Protein AF-A0A0B1S8R7-F1 (afdb_monomer_lite)

Foldseek 3Di:
DVVVVVVVVVVVVVVVVVVVVVVVVVVVVVVVVVVVVVVVVVVVVVVVVVVVVVVVVVVVVCVVCVPPDDPPDDDDDPPPPDDPPDDDDPDDDPCVPPDPVRVVVCVVPVPD

Radius of gyration: 30.17 Å; chains: 1; bounding box: 48×50×89 Å

pLDDT: mean 75.19, std 14.76, range [41.06, 94.31]

Organism: Oesophagostomum dentatum (NCBI:txid61180)

Structure (mmCIF, N/CA/C/O backbone):
data_AF-A0A0B1S8R7-F1
#
_entry.id   AF-A0A0B1S8R7-F1
#
loop_
_atom_site.group_PDB
_atom_site.id
_atom_site.type_symbol
_atom_site.label_atom_id
_atom_site.label_alt_id
_atom_site.label_comp_id
_atom_site.label_asym_id
_atom_site.label_entity_id
_atom_site.label_seq_id
_atom_site.pdbx_PDB_ins_code
_atom_site.Cartn_x
_atom_site.Cartn_y
_atom_site.Cartn_z
_atom_site.occupancy
_atom_site.B_iso_or_equiv
_atom_site.auth_seq_id
_atom_site.auth_comp_id
_atom_site.auth_asym_id
_atom_site.auth_atom_id
_atom_site.pdbx_PDB_model_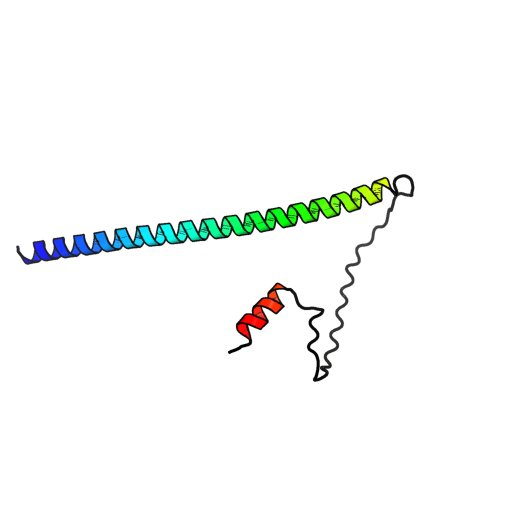num
ATOM 1 N N . MET A 1 1 ? -28.601 13.706 49.238 1.00 61.66 1 MET A N 1
ATOM 2 C CA . MET A 1 1 ? -27.188 14.161 49.176 1.00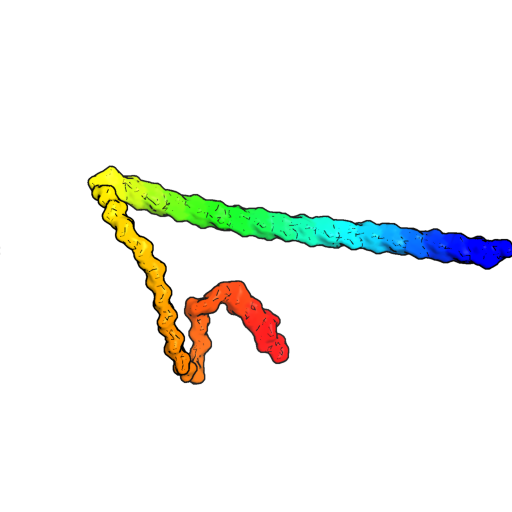 61.66 1 MET A CA 1
ATOM 3 C C . MET A 1 1 ? -26.229 13.016 48.834 1.00 61.66 1 MET A C 1
ATOM 5 O O . MET A 1 1 ? -25.419 13.186 47.935 1.00 61.66 1 MET A O 1
ATOM 9 N N . ILE A 1 2 ? -26.355 11.842 49.469 1.00 70.81 2 ILE A N 1
ATOM 10 C CA . ILE A 1 2 ? -25.494 10.663 49.229 1.00 70.81 2 ILE A CA 1
ATOM 11 C C . ILE A 1 2 ? -25.619 10.109 47.792 1.00 70.81 2 ILE A C 1
ATOM 13 O O . ILE A 1 2 ? -24.611 9.823 47.150 1.00 70.81 2 ILE A O 1
ATOM 17 N N . ASP A 1 3 ? -26.830 10.051 47.232 1.00 74.62 3 ASP A N 1
ATOM 18 C CA . ASP A 1 3 ? -27.055 9.529 45.868 1.00 74.62 3 ASP A CA 1
ATOM 19 C C . ASP A 1 3 ? -26.460 10.402 44.758 1.00 74.62 3 ASP A C 1
ATOM 21 O O . ASP A 1 3 ? -26.090 9.905 43.690 1.00 74.62 3 ASP A O 1
ATOM 25 N N . LEU A 1 4 ? -26.326 11.705 45.017 1.00 76.94 4 LEU A N 1
ATOM 26 C CA . LEU A 1 4 ? -25.713 12.655 44.091 1.00 76.94 4 LEU A CA 1
ATOM 27 C C . LEU A 1 4 ? -24.196 12.426 44.009 1.00 76.94 4 LEU A C 1
ATOM 29 O O . LEU A 1 4 ? -23.623 12.429 42.922 1.00 76.94 4 LEU A O 1
ATOM 33 N N . LEU A 1 5 ? -23.565 12.145 45.153 1.00 80.94 5 LEU A N 1
ATOM 34 C CA . LEU A 1 5 ? -22.140 11.836 45.244 1.00 80.94 5 LEU A CA 1
ATOM 35 C C . LEU A 1 5 ? -21.812 10.491 44.572 1.00 80.94 5 LEU A C 1
ATOM 37 O O . LEU A 1 5 ? -20.834 10.389 43.832 1.00 80.94 5 LEU A O 1
ATOM 41 N N . ASN A 1 6 ? -22.670 9.481 44.754 1.00 80.81 6 ASN A N 1
ATOM 42 C CA . ASN A 1 6 ? -22.540 8.185 44.081 1.00 80.81 6 ASN A CA 1
ATOM 43 C C . ASN A 1 6 ? -22.703 8.293 42.556 1.00 80.81 6 ASN A C 1
ATOM 45 O O . ASN A 1 6 ? -21.946 7.668 41.812 1.00 80.81 6 ASN A O 1
ATOM 49 N N . ASN A 1 7 ? -23.643 9.114 42.077 1.00 80.19 7 ASN A N 1
ATOM 50 C CA . ASN A 1 7 ? -23.800 9.384 40.645 1.00 80.19 7 ASN A CA 1
ATOM 51 C C . ASN A 1 7 ? -22.592 10.112 40.053 1.00 80.19 7 ASN A C 1
ATOM 53 O O . ASN A 1 7 ? -22.133 9.754 38.971 1.00 80.19 7 ASN A O 1
ATOM 57 N N . PHE A 1 8 ? -22.051 11.103 40.762 1.00 83.81 8 PHE A N 1
ATOM 58 C CA . PHE A 1 8 ? -20.865 11.828 40.314 1.00 83.81 8 PHE A CA 1
ATOM 59 C C . PHE A 1 8 ? -19.642 10.907 40.221 1.00 83.81 8 PHE A C 1
ATOM 61 O O . PHE A 1 8 ? -18.929 10.916 39.220 1.00 83.81 8 PHE A O 1
ATOM 68 N N . ARG A 1 9 ? -19.455 10.028 41.214 1.00 81.00 9 ARG A N 1
ATOM 69 C CA . ARG A 1 9 ? -18.378 9.030 41.218 1.00 81.00 9 ARG A CA 1
ATOM 70 C C . ARG A 1 9 ? -18.532 7.995 40.099 1.00 81.00 9 ARG A C 1
ATOM 72 O O . ARG A 1 9 ? -17.547 7.648 39.455 1.00 81.00 9 ARG A O 1
ATOM 79 N N . ARG A 1 10 ? -19.762 7.540 39.821 1.00 76.31 10 ARG A N 1
ATOM 80 C CA . ARG A 1 10 ? -20.066 6.673 38.667 1.00 76.31 10 ARG A CA 1
ATOM 81 C C . ARG A 1 10 ? -19.782 7.361 37.335 1.00 76.31 10 ARG A C 1
ATOM 83 O O . ARG A 1 10 ? -19.199 6.730 36.461 1.00 76.31 10 ARG A O 1
ATOM 90 N N . LYS A 1 11 ? -20.158 8.635 37.187 1.00 80.31 11 LYS A N 1
ATOM 91 C CA . LYS A 1 11 ? -19.868 9.415 35.976 1.00 80.31 11 LYS A CA 1
ATOM 92 C C . LYS A 1 11 ? -18.369 9.575 35.744 1.00 80.31 11 LYS A C 1
ATOM 94 O O . LYS A 1 11 ? -17.928 9.321 34.633 1.00 80.31 11 LYS A O 1
ATOM 99 N N . GLN A 1 12 ? -17.588 9.905 36.774 1.00 81.62 12 GLN A N 1
ATOM 100 C CA . GLN A 1 12 ? -16.132 10.008 36.626 1.00 81.62 12 GLN A CA 1
ATOM 101 C C . GLN A 1 12 ? -15.484 8.675 36.236 1.00 81.62 12 GLN A C 1
ATOM 103 O O . GLN A 1 12 ? -14.636 8.646 35.354 1.00 81.62 12 GLN A O 1
ATOM 108 N N . LEU A 1 13 ? -15.911 7.563 36.843 1.00 77.75 13 LEU A N 1
ATOM 109 C CA . LEU A 1 13 ? -15.392 6.237 36.489 1.00 77.75 13 LEU A CA 1
ATOM 110 C C . LEU A 1 13 ? -15.741 5.830 35.050 1.00 77.75 13 LEU A C 1
ATOM 112 O O . LEU A 1 13 ? -14.925 5.199 34.383 1.00 77.75 13 LEU A O 1
ATOM 116 N N . ALA A 1 14 ? -16.932 6.188 34.567 1.00 75.38 14 ALA A N 1
ATOM 117 C CA . ALA A 1 14 ? -17.330 5.942 33.182 1.00 75.38 14 ALA A CA 1
ATOM 118 C C . ALA A 1 14 ? -16.550 6.825 32.193 1.00 75.38 14 ALA A C 1
ATOM 120 O O . ALA A 1 14 ? -16.153 6.356 31.132 1.00 75.38 14 ALA A O 1
ATOM 121 N N . GLU A 1 15 ? -16.290 8.081 32.552 1.00 78.56 15 GLU A N 1
ATOM 122 C CA . GLU A 1 15 ? -15.536 9.014 31.713 1.00 78.56 15 GLU A CA 1
ATOM 123 C C . GLU A 1 15 ? -14.054 8.624 31.595 1.00 78.56 15 GLU A C 1
ATOM 125 O O . GLU A 1 15 ? -13.472 8.719 30.517 1.00 78.56 15 GLU A O 1
ATOM 130 N N . GLU A 1 16 ? -13.446 8.135 32.678 1.00 75.31 16 GLU A N 1
ATOM 131 C CA . GLU A 1 16 ? -12.078 7.599 32.654 1.00 75.31 16 GLU A CA 1
ATOM 132 C C . GLU A 1 16 ? -11.969 6.362 31.751 1.00 75.31 16 GLU A C 1
ATOM 134 O O . GLU A 1 16 ? -11.044 6.261 30.945 1.00 75.31 16 GLU A O 1
ATOM 139 N N . ARG A 1 17 ? -12.952 5.454 31.822 1.00 74.94 17 ARG A N 1
ATOM 140 C CA . ARG A 1 17 ? -13.041 4.277 30.941 1.00 74.94 17 ARG A CA 1
ATOM 141 C C . ARG A 1 17 ? -13.152 4.671 29.466 1.00 74.94 17 ARG A C 1
ATOM 143 O O . ARG A 1 17 ? -12.410 4.141 28.646 1.00 74.94 17 ARG A O 1
ATOM 150 N N . ASP A 1 18 ? -14.017 5.631 29.148 1.00 82.12 18 ASP A N 1
ATOM 151 C CA . ASP A 1 18 ? -14.225 6.115 27.777 1.00 82.12 18 ASP A CA 1
ATOM 152 C C . ASP A 1 18 ? -12.969 6.805 27.207 1.00 82.12 18 ASP A C 1
ATOM 154 O O . ASP A 1 18 ? -12.613 6.625 26.042 1.00 82.12 18 ASP A O 1
ATOM 158 N N . LYS A 1 19 ? -12.231 7.555 28.038 1.00 82.50 19 LYS A N 1
ATOM 159 C CA . LYS A 1 19 ? -10.950 8.163 27.636 1.00 82.50 19 LYS A CA 1
ATOM 160 C C . LYS A 1 19 ? -9.877 7.120 27.344 1.00 82.50 19 LYS A C 1
ATOM 162 O O . LYS A 1 19 ? -9.106 7.289 26.399 1.00 82.50 19 LYS A O 1
ATOM 167 N N . GLU A 1 20 ? -9.792 6.074 28.158 1.00 76.81 20 GLU A N 1
ATOM 168 C CA . GLU A 1 20 ? -8.813 5.003 27.972 1.00 76.81 20 GLU A CA 1
ATOM 169 C C . GLU A 1 20 ? -9.115 4.187 26.708 1.00 76.81 20 GLU A C 1
ATOM 171 O O . GLU A 1 20 ? -8.212 3.926 25.910 1.00 76.81 20 GLU A O 1
ATOM 176 N N . GLU A 1 21 ? -10.391 3.884 26.466 1.00 75.19 21 GLU A N 1
ATOM 177 C CA . GLU A 1 21 ? -10.837 3.177 25.267 1.00 75.19 21 GLU A CA 1
ATOM 178 C C . GLU A 1 21 ? -10.575 3.989 23.992 1.00 75.19 21 GLU A C 1
ATOM 180 O O . GLU A 1 21 ? -10.000 3.460 23.040 1.00 75.19 21 GLU A O 1
ATOM 185 N N . LYS A 1 22 ? -10.878 5.295 23.990 1.00 82.25 22 LYS A N 1
ATOM 186 C CA . LYS A 1 22 ? -10.558 6.184 22.859 1.00 82.25 22 LYS A CA 1
ATOM 187 C C . LYS A 1 22 ? -9.068 6.225 22.556 1.00 82.25 22 LYS A C 1
ATOM 189 O O . LYS A 1 22 ? -8.678 6.074 21.404 1.00 82.25 22 LYS A O 1
ATOM 194 N N . ARG A 1 23 ? -8.218 6.344 23.580 1.00 82.75 23 ARG A N 1
ATOM 195 C CA . ARG A 1 23 ? -6.756 6.324 23.396 1.00 82.75 23 ARG A CA 1
ATOM 196 C C . ARG A 1 23 ? -6.263 5.004 22.816 1.00 82.75 23 ARG A C 1
ATOM 198 O O . ARG A 1 23 ? -5.295 4.992 22.060 1.00 82.75 23 ARG A O 1
ATOM 205 N N . PHE A 1 24 ? -6.881 3.892 23.199 1.00 82.19 24 PHE A N 1
ATOM 206 C CA . PHE A 1 24 ? -6.534 2.587 22.654 1.00 82.19 24 PHE A CA 1
ATOM 207 C C . PHE A 1 24 ? -6.978 2.451 21.192 1.00 82.19 24 PHE A C 1
ATOM 209 O O . PHE A 1 24 ? -6.179 2.038 20.353 1.00 82.19 24 PHE A O 1
ATOM 216 N N . GLN A 1 25 ? -8.202 2.876 20.870 1.00 82.69 25 GLN A N 1
ATOM 217 C CA . GLN A 1 25 ? -8.713 2.893 19.498 1.00 82.69 25 GLN A CA 1
ATOM 218 C C . GLN A 1 25 ? -7.877 3.801 18.586 1.00 82.69 25 GLN A C 1
ATOM 220 O O . GLN A 1 25 ? -7.522 3.396 17.484 1.00 82.69 25 GLN A O 1
ATOM 225 N N . GLU A 1 26 ? -7.492 4.990 19.053 1.00 85.06 26 GLU A N 1
ATOM 226 C CA . GLU A 1 26 ? -6.621 5.910 18.310 1.00 85.06 26 GLU A CA 1
ATOM 227 C C . GLU A 1 26 ? -5.252 5.290 18.012 1.00 85.06 26 GLU A C 1
ATOM 229 O O . GLU A 1 26 ? -4.760 5.389 16.889 1.00 85.06 26 GLU A O 1
ATOM 234 N N . LYS A 1 27 ? -4.644 4.604 18.989 1.00 82.50 27 LYS A N 1
ATOM 235 C CA . LYS A 1 27 ? -3.371 3.896 18.783 1.00 82.50 27 LYS A CA 1
ATOM 236 C C . LYS A 1 27 ? -3.505 2.767 17.768 1.00 82.50 27 LYS A C 1
ATOM 238 O O . LYS A 1 27 ? -2.659 2.652 16.888 1.00 82.50 27 LYS A O 1
ATOM 243 N N . MET A 1 28 ? -4.569 1.973 17.868 1.00 83.62 28 MET A N 1
ATOM 244 C CA . MET A 1 28 ? -4.836 0.880 16.933 1.00 83.62 28 MET A CA 1
ATOM 245 C C . MET A 1 28 ? -5.066 1.403 15.509 1.00 83.62 28 MET A C 1
ATOM 247 O O . MET A 1 28 ? -4.523 0.852 14.555 1.00 83.62 28 MET A O 1
ATOM 251 N N . ALA A 1 29 ? -5.816 2.497 15.355 1.00 86.31 29 ALA A N 1
ATOM 252 C CA . ALA A 1 29 ? -6.040 3.133 14.060 1.00 86.31 29 ALA A CA 1
ATOM 253 C C . ALA A 1 29 ? -4.744 3.718 13.473 1.00 86.31 29 ALA A C 1
ATOM 255 O O . ALA A 1 29 ? -4.486 3.576 12.278 1.00 86.31 29 ALA A O 1
ATOM 256 N N . ALA A 1 30 ? -3.904 4.337 14.309 1.00 85.56 30 ALA A N 1
ATOM 257 C CA . ALA A 1 30 ? -2.608 4.858 13.886 1.00 85.56 30 ALA A CA 1
ATOM 258 C C . ALA A 1 30 ? -1.659 3.738 13.431 1.00 85.56 30 ALA A C 1
ATOM 260 O O . ALA A 1 30 ? -0.991 3.878 12.407 1.00 85.56 30 ALA A O 1
ATOM 261 N N . GLU A 1 31 ? -1.628 2.618 14.156 1.00 81.81 31 GLU A N 1
ATOM 262 C CA . GLU A 1 31 ? -0.847 1.439 13.780 1.00 81.81 31 GLU A CA 1
ATOM 263 C C . GLU A 1 31 ? -1.345 0.844 12.457 1.00 81.81 31 GLU A C 1
ATOM 265 O O . GLU A 1 31 ? -0.544 0.619 11.550 1.00 81.81 31 GLU A O 1
ATOM 270 N N . ALA A 1 32 ? -2.662 0.686 12.293 1.00 83.62 32 ALA A N 1
ATOM 271 C CA . ALA A 1 32 ? -3.255 0.205 11.048 1.00 83.62 32 ALA A CA 1
ATOM 272 C C . ALA A 1 32 ? -2.858 1.088 9.852 1.00 83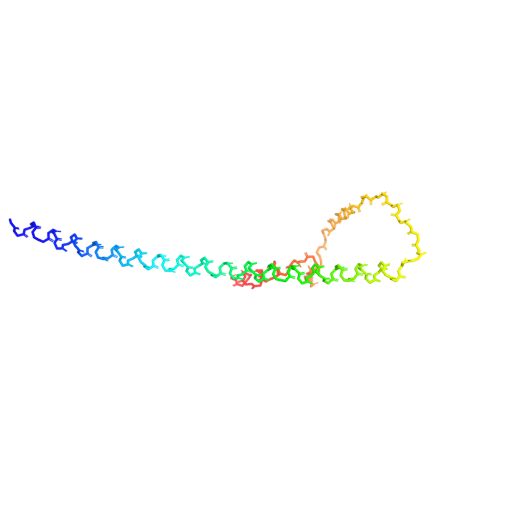.62 32 ALA A C 1
ATOM 274 O O . ALA A 1 32 ? -2.339 0.578 8.858 1.00 83.62 32 ALA A O 1
ATOM 275 N N . HIS A 1 33 ? -2.989 2.412 9.978 1.00 83.88 33 HIS A N 1
ATOM 276 C CA . HIS A 1 33 ? -2.611 3.349 8.919 1.00 83.88 33 HIS A CA 1
ATOM 277 C C . HIS A 1 33 ? -1.114 3.279 8.578 1.00 83.88 33 HIS A C 1
ATOM 279 O O . HIS A 1 33 ? -0.729 3.347 7.411 1.00 83.88 33 HIS A O 1
ATOM 285 N N . LEU A 1 34 ? -0.251 3.110 9.584 1.00 84.56 34 LEU A N 1
ATOM 286 C CA . LEU A 1 34 ? 1.191 2.993 9.373 1.00 84.56 34 LEU A CA 1
ATOM 287 C C . LEU A 1 34 ? 1.549 1.695 8.638 1.00 84.56 34 LEU A C 1
ATOM 289 O O . LEU A 1 34 ? 2.359 1.715 7.712 1.00 84.56 34 LEU A O 1
ATOM 293 N N . THR A 1 35 ? 0.909 0.578 8.996 1.00 82.00 35 THR A N 1
ATOM 294 C CA . THR A 1 35 ? 1.116 -0.695 8.290 1.00 82.00 35 THR A CA 1
ATOM 295 C C . THR A 1 35 ? 0.652 -0.630 6.837 1.00 82.00 35 THR A C 1
ATOM 297 O O . THR A 1 35 ? 1.351 -1.119 5.950 1.00 82.00 35 THR A O 1
ATOM 300 N N . GLU A 1 36 ? -0.483 0.013 6.565 1.00 79.25 36 GLU A N 1
ATOM 301 C CA . GLU A 1 36 ? -1.002 0.180 5.207 1.00 79.25 36 GLU A CA 1
ATOM 302 C C . GLU A 1 36 ? -0.093 1.079 4.359 1.00 79.25 36 GLU A C 1
ATOM 304 O O . GLU A 1 36 ? 0.248 0.727 3.226 1.00 79.25 36 GLU A O 1
ATOM 309 N N . ALA A 1 37 ? 0.389 2.186 4.932 1.00 87.81 37 ALA A N 1
ATOM 310 C CA . ALA A 1 37 ? 1.331 3.081 4.267 1.00 87.81 37 ALA A CA 1
ATOM 311 C C . ALA A 1 37 ? 2.628 2.360 3.860 1.00 87.81 37 ALA A C 1
ATOM 313 O O . ALA A 1 37 ? 3.077 2.511 2.722 1.00 87.81 37 ALA A O 1
ATOM 314 N N . LEU A 1 38 ? 3.189 1.526 4.745 1.00 86.50 38 LEU A N 1
ATOM 315 C CA . LEU A 1 38 ? 4.387 0.733 4.447 1.00 86.50 38 LEU A CA 1
ATOM 316 C C . LEU A 1 38 ? 4.153 -0.280 3.319 1.00 86.50 38 LEU A C 1
ATOM 318 O O . LEU A 1 38 ? 5.006 -0.435 2.445 1.00 86.50 38 LEU A O 1
ATOM 322 N N . ARG A 1 39 ? 2.990 -0.946 3.292 1.00 82.38 39 ARG A N 1
ATOM 323 C CA . ARG A 1 39 ? 2.655 -1.883 2.205 1.00 82.38 39 ARG A CA 1
ATOM 324 C C . ARG A 1 39 ? 2.565 -1.181 0.856 1.00 82.38 39 ARG A C 1
ATOM 326 O O . ARG A 1 39 ? 3.077 -1.695 -0.136 1.00 82.38 39 ARG A O 1
ATOM 333 N N . HIS A 1 40 ? 1.950 -0.005 0.824 1.00 83.56 40 HIS A N 1
ATOM 334 C CA . HIS A 1 40 ? 1.804 0.765 -0.404 1.00 83.56 40 HIS A CA 1
ATOM 335 C C . HIS A 1 40 ? 3.141 1.357 -0.885 1.00 83.56 40 HIS A C 1
ATOM 337 O O . HIS A 1 40 ? 3.396 1.436 -2.087 1.00 83.56 40 HIS A O 1
ATOM 343 N N . GLU A 1 41 ? 4.031 1.750 0.032 1.00 85.88 41 GLU A N 1
ATOM 344 C CA . GLU A 1 41 ? 5.393 2.171 -0.314 1.00 85.88 41 GLU A CA 1
ATOM 345 C C . GLU A 1 41 ? 6.215 1.018 -0.908 1.00 85.88 41 GLU A C 1
ATOM 347 O O . GLU A 1 41 ? 6.901 1.196 -1.916 1.00 85.88 41 GLU A O 1
ATOM 352 N N . GLU A 1 42 ? 6.111 -0.181 -0.336 1.00 84.31 42 GLU A N 1
ATOM 353 C CA . GLU A 1 42 ? 6.765 -1.372 -0.874 1.00 84.31 42 GLU A CA 1
ATOM 354 C C . GLU A 1 42 ? 6.265 -1.739 -2.274 1.00 84.31 42 GLU A C 1
ATOM 356 O O . GLU A 1 42 ? 7.072 -1.998 -3.170 1.00 84.31 42 GLU A O 1
ATOM 361 N N . GLU A 1 43 ? 4.952 -1.702 -2.493 1.00 86.31 43 GLU A N 1
ATOM 362 C CA . GLU A 1 43 ? 4.364 -1.941 -3.810 1.00 86.31 43 GLU A CA 1
ATOM 363 C C . GLU A 1 43 ? 4.860 -0.919 -4.842 1.00 86.31 43 GLU A C 1
ATOM 365 O O . GLU A 1 43 ? 5.308 -1.296 -5.928 1.00 86.31 43 GLU A O 1
ATOM 370 N N . LYS A 1 44 ? 4.889 0.369 -4.477 1.00 89.62 44 LYS A N 1
ATOM 371 C CA . LYS A 1 44 ? 5.452 1.432 -5.324 1.00 89.62 44 LYS A CA 1
ATOM 372 C C . LYS A 1 44 ? 6.916 1.192 -5.666 1.00 89.62 44 LYS A C 1
ATOM 374 O O . LYS A 1 44 ? 7.314 1.407 -6.810 1.00 89.62 44 LYS A O 1
ATOM 379 N N . ARG A 1 45 ? 7.718 0.741 -4.699 1.00 89.75 45 ARG A N 1
ATOM 380 C CA . ARG A 1 45 ? 9.138 0.431 -4.902 1.00 89.75 45 ARG A CA 1
ATOM 381 C C . ARG A 1 45 ? 9.319 -0.693 -5.921 1.00 89.75 45 ARG A C 1
ATOM 383 O O . ARG A 1 45 ? 10.153 -0.578 -6.815 1.00 89.75 45 ARG A O 1
ATOM 390 N N . MET A 1 46 ? 8.528 -1.761 -5.804 1.00 87.12 46 MET A N 1
ATOM 391 C CA . MET A 1 46 ? 8.570 -2.882 -6.747 1.00 87.12 46 MET A CA 1
ATOM 392 C C . MET A 1 46 ? 8.123 -2.457 -8.149 1.00 87.12 46 MET A C 1
ATOM 394 O O . MET A 1 46 ? 8.810 -2.765 -9.121 1.00 87.12 46 MET A O 1
ATOM 398 N N . ALA A 1 47 ? 7.035 -1.689 -8.253 1.00 89.94 47 ALA A N 1
ATOM 399 C CA . ALA A 1 47 ? 6.544 -1.171 -9.528 1.00 89.94 47 ALA A CA 1
ATOM 400 C C . ALA A 1 47 ? 7.562 -0.239 -10.213 1.00 89.94 47 ALA A C 1
ATOM 402 O O . ALA A 1 47 ? 7.742 -0.296 -11.430 1.00 89.94 47 ALA A O 1
ATOM 403 N N . ALA A 1 48 ? 8.266 0.596 -9.441 1.00 91.81 48 ALA A N 1
ATOM 404 C CA . ALA A 1 48 ? 9.326 1.454 -9.963 1.00 91.81 48 ALA A CA 1
ATOM 405 C C . ALA A 1 48 ? 10.518 0.64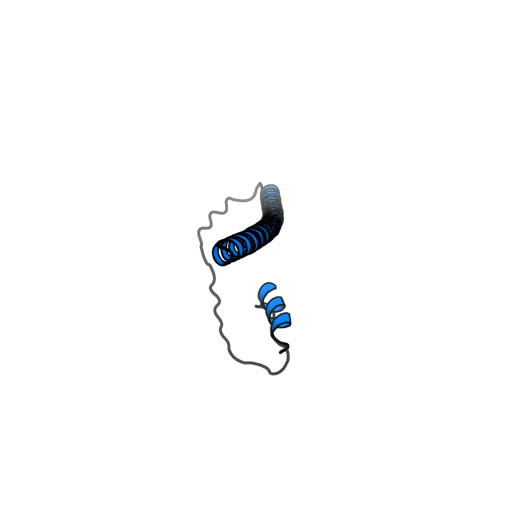1 -10.494 1.00 91.81 48 ALA A C 1
ATOM 407 O O . ALA A 1 48 ? 10.996 0.919 -11.591 1.00 91.81 48 ALA A O 1
ATOM 408 N N . ALA A 1 49 ? 10.950 -0.394 -9.767 1.00 91.19 49 ALA A N 1
ATOM 409 C CA . ALA A 1 49 ? 12.036 -1.272 -10.205 1.00 91.19 49 ALA A CA 1
ATOM 410 C C . ALA A 1 49 ? 11.678 -2.057 -11.481 1.00 91.19 49 ALA A C 1
ATOM 412 O O . ALA A 1 49 ? 12.514 -2.231 -12.369 1.00 91.19 49 ALA A O 1
ATOM 413 N N . GLU A 1 50 ? 10.429 -2.513 -11.608 1.00 90.00 50 GLU A N 1
ATOM 414 C CA . GLU A 1 50 ? 9.950 -3.164 -12.830 1.00 90.00 50 GLU A CA 1
ATOM 415 C C . GLU A 1 50 ? 9.930 -2.191 -14.013 1.00 90.00 50 GLU A C 1
ATOM 417 O O . GLU A 1 50 ? 10.406 -2.527 -15.099 1.00 90.00 50 GLU A O 1
ATOM 422 N N . ARG A 1 51 ? 9.449 -0.963 -13.792 1.00 90.94 51 ARG A N 1
ATOM 423 C CA . ARG A 1 51 ? 9.470 0.085 -14.812 1.00 90.94 51 ARG A CA 1
ATOM 424 C C . ARG A 1 51 ? 10.889 0.405 -15.268 1.00 90.94 51 ARG A C 1
ATOM 426 O O . ARG A 1 51 ? 11.129 0.449 -16.467 1.00 90.94 51 ARG A O 1
ATOM 433 N N . GLU A 1 52 ? 11.827 0.566 -14.340 1.00 91.25 52 GLU A N 1
ATOM 434 C CA . GLU A 1 52 ? 13.234 0.806 -14.671 1.00 91.25 52 GLU A CA 1
ATOM 435 C C . GLU A 1 52 ? 13.828 -0.353 -15.483 1.00 91.25 52 GLU A C 1
ATOM 437 O O . GLU A 1 52 ? 14.515 -0.128 -16.478 1.00 91.25 52 GLU A O 1
ATOM 442 N N . ARG A 1 53 ? 13.508 -1.604 -15.126 1.00 93.50 53 ARG A N 1
ATOM 443 C CA . ARG A 1 53 ? 13.933 -2.782 -15.894 1.00 93.50 53 ARG A CA 1
ATOM 444 C C . ARG A 1 53 ? 13.388 -2.761 -17.326 1.00 93.50 53 ARG A C 1
ATOM 446 O O . ARG A 1 53 ? 14.121 -3.107 -18.256 1.00 93.50 53 ARG A O 1
ATOM 453 N N . LEU A 1 54 ? 12.117 -2.407 -17.508 1.00 92.81 54 LEU A N 1
ATOM 454 C CA . LEU A 1 54 ? 11.500 -2.296 -18.832 1.00 92.81 54 LEU A CA 1
ATOM 455 C C . LEU A 1 54 ? 12.121 -1.152 -19.636 1.00 92.81 54 LEU A C 1
ATOM 457 O O . LEU A 1 54 ? 12.501 -1.367 -20.785 1.00 92.81 54 LEU A O 1
ATOM 461 N N . ASP A 1 55 ? 12.296 0.018 -19.025 1.00 94.31 55 ASP A N 1
ATOM 462 C CA . ASP A 1 55 ? 12.916 1.183 -19.659 1.00 94.31 55 ASP A CA 1
ATOM 463 C C . ASP A 1 55 ? 14.364 0.876 -20.074 1.00 94.31 55 ASP A C 1
ATOM 465 O O . ASP A 1 55 ? 14.760 1.177 -21.200 1.00 94.31 55 ASP A O 1
ATOM 469 N N . ALA A 1 56 ? 15.135 0.180 -19.232 1.00 90.62 56 ALA A N 1
ATOM 470 C CA . ALA A 1 56 ? 16.479 -0.283 -19.569 1.00 90.62 56 ALA A CA 1
ATOM 471 C C . ALA A 1 56 ? 16.472 -1.281 -20.740 1.00 90.62 56 ALA A C 1
ATOM 473 O O . ALA A 1 56 ? 17.311 -1.190 -21.638 1.00 90.62 56 ALA A O 1
ATOM 474 N N . ALA A 1 57 ? 15.514 -2.213 -20.779 1.00 89.69 57 ALA A N 1
ATOM 475 C CA . ALA A 1 57 ? 15.371 -3.151 -21.893 1.00 89.69 57 ALA A CA 1
ATOM 476 C C . ALA A 1 57 ? 15.012 -2.433 -23.206 1.00 89.69 57 ALA A C 1
ATOM 478 O O . ALA A 1 57 ? 15.573 -2.752 -24.259 1.00 89.69 57 ALA A O 1
ATOM 479 N N . VAL A 1 58 ? 14.122 -1.437 -23.145 1.00 89.06 58 VAL A N 1
ATOM 480 C CA . VAL A 1 58 ? 13.764 -0.585 -24.286 1.00 89.06 58 VAL A CA 1
ATOM 481 C C . VAL A 1 58 ? 14.974 0.222 -24.748 1.00 89.06 58 VAL A C 1
ATOM 483 O O . VAL A 1 58 ? 15.290 0.192 -25.934 1.00 89.06 58 VAL A O 1
ATOM 486 N N . ALA A 1 59 ? 15.703 0.871 -23.839 1.00 89.12 59 ALA A N 1
ATOM 487 C CA . ALA A 1 59 ? 16.903 1.642 -24.160 1.00 89.12 59 ALA A CA 1
ATOM 488 C C . ALA A 1 59 ? 18.003 0.774 -24.790 1.00 89.12 59 ALA A C 1
ATOM 490 O O . ALA A 1 59 ? 18.623 1.180 -25.774 1.00 89.12 59 ALA A O 1
ATOM 491 N N . MET A 1 60 ? 18.208 -0.446 -24.282 1.00 86.69 60 MET A N 1
ATOM 492 C CA . MET A 1 60 ? 19.138 -1.421 -24.860 1.00 86.69 60 MET A CA 1
ATOM 493 C C . MET A 1 60 ? 18.722 -1.823 -26.273 1.00 86.69 60 MET A C 1
ATOM 495 O O . MET A 1 60 ? 19.567 -1.899 -27.166 1.00 86.69 60 MET A O 1
ATOM 499 N N . ARG A 1 61 ? 17.422 -2.053 -26.502 1.00 83.94 61 ARG A N 1
ATOM 500 C CA . ARG A 1 61 ? 16.907 -2.361 -27.838 1.00 83.94 61 ARG A CA 1
ATOM 501 C C . ARG A 1 61 ? 17.066 -1.174 -28.782 1.00 83.94 61 ARG A C 1
ATOM 503 O O . ARG A 1 61 ? 17.583 -1.375 -29.868 1.00 83.94 61 ARG A O 1
ATOM 510 N N . LEU A 1 62 ? 16.698 0.036 -28.363 1.00 81.44 62 LEU A N 1
ATOM 511 C CA . LEU A 1 62 ? 16.870 1.259 -29.154 1.00 81.44 62 LEU A CA 1
ATOM 512 C C . LEU A 1 62 ? 18.342 1.532 -29.481 1.00 81.44 62 LEU A C 1
ATOM 514 O O . LEU A 1 62 ? 18.649 1.928 -30.596 1.00 81.44 62 LEU A O 1
ATOM 518 N N . SER A 1 63 ? 19.257 1.286 -28.540 1.00 78.81 63 SER A N 1
ATOM 519 C CA . SER A 1 63 ? 20.699 1.445 -28.773 1.00 78.81 63 SER A CA 1
ATOM 520 C C . SER A 1 63 ? 21.238 0.392 -29.744 1.00 78.81 63 SER A C 1
ATOM 522 O O . SER A 1 63 ? 22.085 0.701 -30.578 1.00 78.81 63 SER A O 1
ATOM 524 N N . ARG A 1 64 ? 20.742 -0.852 -29.663 1.00 74.75 64 ARG A N 1
ATOM 525 C CA . ARG A 1 64 ? 21.150 -1.946 -30.558 1.00 74.75 64 ARG A CA 1
ATOM 526 C C . ARG A 1 64 ? 20.551 -1.817 -31.961 1.00 74.75 64 ARG A C 1
ATOM 528 O O . ARG A 1 64 ? 21.262 -2.046 -32.931 1.00 74.75 64 ARG A O 1
ATOM 535 N N . ASP A 1 65 ? 19.283 -1.425 -32.058 1.00 65.38 65 ASP A N 1
ATOM 536 C CA . ASP A 1 65 ? 18.555 -1.161 -33.309 1.00 65.38 65 ASP A CA 1
ATOM 537 C C . ASP A 1 65 ? 18.757 0.287 -33.806 1.00 65.38 65 ASP A C 1
ATOM 539 O O . ASP A 1 65 ? 18.120 0.694 -34.776 1.00 65.38 65 ASP A O 1
ATOM 543 N N . GLY A 1 66 ? 19.665 1.062 -33.196 1.00 56.38 66 GLY A N 1
ATOM 544 C CA . GLY A 1 66 ? 19.930 2.491 -33.443 1.00 56.38 66 GLY A CA 1
ATOM 545 C C . GLY A 1 66 ? 20.416 2.874 -34.850 1.00 56.38 66 GLY A C 1
ATOM 546 O O . GLY A 1 66 ? 20.936 3.970 -35.043 1.00 56.38 66 GLY A O 1
ATOM 547 N N . GLY A 1 67 ? 20.245 1.997 -35.839 1.00 55.19 67 GLY A N 1
ATOM 548 C CA . GLY A 1 67 ? 20.434 2.272 -37.263 1.00 55.19 67 GLY A CA 1
ATOM 549 C C . GLY A 1 67 ? 19.370 1.657 -38.186 1.00 55.19 67 GLY A C 1
ATOM 550 O O . GLY A 1 67 ? 19.531 1.731 -39.401 1.00 55.19 67 GLY A O 1
ATOM 551 N N . GLY A 1 68 ? 18.304 1.041 -37.661 1.00 53.47 68 GLY A N 1
ATOM 552 C CA . GLY A 1 68 ? 17.360 0.247 -38.452 1.00 53.47 68 GLY A CA 1
ATOM 553 C C . GLY A 1 68 ? 15.902 0.677 -38.313 1.00 53.47 68 GLY A C 1
ATOM 554 O O . GLY A 1 68 ? 15.177 0.100 -37.519 1.00 53.47 68 GLY A O 1
ATOM 555 N N . ALA A 1 69 ? 15.496 1.619 -39.169 1.00 50.88 69 ALA A N 1
ATOM 556 C CA . ALA A 1 69 ? 14.127 1.899 -39.622 1.00 50.88 69 ALA A CA 1
ATOM 557 C C . ALA A 1 69 ? 13.059 2.313 -38.580 1.00 50.88 69 ALA A C 1
ATOM 559 O O . ALA A 1 69 ? 12.705 1.597 -37.649 1.00 50.88 69 ALA A O 1
ATOM 560 N N . MET A 1 70 ? 12.465 3.482 -38.840 1.00 51.56 70 MET A N 1
ATOM 561 C CA . MET A 1 70 ? 11.230 3.970 -38.227 1.00 51.56 70 MET A CA 1
ATOM 562 C C . MET A 1 70 ? 10.132 2.903 -38.344 1.00 51.56 70 MET A C 1
ATOM 564 O O . MET A 1 70 ? 9.778 2.511 -39.457 1.00 51.56 70 MET A O 1
ATOM 568 N N . ILE A 1 71 ? 9.594 2.428 -37.218 1.00 52.25 71 ILE A N 1
ATOM 569 C CA . ILE A 1 71 ? 8.429 1.541 -37.225 1.00 52.25 71 ILE A CA 1
ATOM 570 C C . ILE A 1 71 ? 7.159 2.389 -37.115 1.00 52.25 71 ILE A C 1
ATOM 572 O O . ILE A 1 71 ? 6.591 2.595 -36.047 1.00 52.25 71 ILE A O 1
ATOM 576 N N . ASP A 1 72 ? 6.722 2.908 -38.260 1.00 53.59 72 ASP A N 1
ATOM 577 C CA . ASP A 1 72 ? 5.340 3.341 -38.446 1.00 53.59 72 ASP A CA 1
ATOM 578 C C . ASP A 1 72 ? 4.473 2.084 -38.571 1.00 53.59 72 ASP A C 1
ATOM 580 O O . ASP A 1 72 ? 4.195 1.592 -39.664 1.00 53.59 72 ASP A O 1
ATOM 584 N N . THR A 1 73 ? 4.056 1.518 -37.441 1.00 48.50 73 THR A N 1
ATOM 585 C CA . THR A 1 73 ? 2.973 0.528 -37.435 1.00 48.50 73 THR A CA 1
ATOM 586 C C . THR A 1 73 ? 1.818 1.056 -36.596 1.00 48.50 73 THR A C 1
ATOM 588 O O . THR A 1 73 ? 1.866 0.961 -35.366 1.00 48.50 73 THR A O 1
ATOM 591 N N . PRO A 1 74 ? 0.749 1.587 -37.217 1.00 64.88 74 PRO A N 1
ATOM 592 C CA . PRO A 1 74 ? -0.521 1.735 -36.539 1.00 64.88 74 PRO A CA 1
ATOM 593 C C . PRO A 1 74 ? -1.203 0.367 -36.557 1.00 64.88 74 PRO A C 1
ATOM 595 O O . PRO A 1 74 ? -1.638 -0.082 -37.612 1.00 64.88 74 PRO A O 1
ATOM 598 N N . THR A 1 75 ? -1.308 -0.318 -35.418 1.00 45.41 75 THR A N 1
ATOM 599 C CA . THR A 1 75 ? -2.402 -1.279 -35.196 1.00 45.41 75 THR A CA 1
ATOM 600 C C . THR A 1 75 ? -2.452 -1.727 -33.743 1.00 45.41 75 THR A C 1
ATOM 602 O O . THR A 1 75 ? -1.686 -2.550 -33.252 1.00 45.41 75 THR A O 1
ATOM 605 N N . THR A 1 76 ? -3.417 -1.122 -33.059 1.00 54.12 76 THR A N 1
ATOM 606 C CA . THR A 1 76 ? -4.187 -1.745 -31.994 1.00 54.12 76 THR A CA 1
ATOM 607 C C . THR A 1 76 ? -4.683 -3.115 -32.465 1.00 54.12 76 THR A C 1
ATOM 609 O O . THR A 1 76 ? -5.315 -3.220 -33.510 1.00 54.12 76 THR A O 1
ATOM 612 N N . SER A 1 77 ? -4.386 -4.181 -31.733 1.00 43.06 77 SER A N 1
ATOM 613 C CA . SER A 1 77 ? -5.122 -5.448 -31.812 1.00 43.06 77 SER A CA 1
ATOM 614 C C . SER A 1 77 ? -4.871 -6.212 -30.524 1.00 43.06 77 SER A C 1
ATOM 616 O O . SER A 1 77 ? -4.066 -7.139 -30.452 1.00 43.06 77 SER A O 1
ATOM 618 N N . MET A 1 78 ? -5.570 -5.774 -29.479 1.00 49.72 78 MET A N 1
ATOM 619 C CA . MET A 1 78 ? -5.863 -6.601 -28.318 1.00 49.72 78 MET A CA 1
ATOM 620 C C . MET A 1 78 ? -6.632 -7.817 -28.841 1.00 49.72 78 MET A C 1
ATOM 622 O O . MET A 1 78 ? -7.820 -7.728 -29.143 1.00 49.72 78 MET A O 1
ATOM 626 N N . SER A 1 79 ? -5.937 -8.934 -29.048 1.00 44.25 79 SER A N 1
ATOM 627 C CA . SER A 1 79 ? -6.594 -10.183 -29.415 1.00 44.25 79 SER A CA 1
ATOM 628 C C .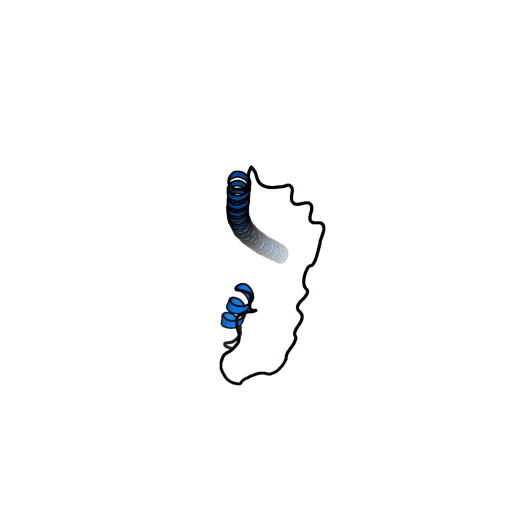 SER A 1 79 ? -7.230 -10.760 -28.161 1.00 44.25 79 SER A C 1
ATOM 630 O O . SER A 1 79 ? -6.598 -11.468 -27.380 1.00 44.25 79 SER A O 1
ATOM 632 N N . SER A 1 80 ? -8.497 -10.404 -27.972 1.00 54.25 80 SER A N 1
ATOM 633 C CA . SER A 1 80 ? -9.448 -11.041 -27.071 1.00 54.25 80 SER A CA 1
ATOM 634 C C . SER A 1 80 ? -9.663 -12.493 -27.509 1.00 54.25 80 SER A C 1
ATOM 636 O O . SER A 1 80 ? -10.632 -12.818 -28.190 1.00 54.25 80 SER A O 1
ATOM 638 N N . GLY A 1 81 ? -8.736 -13.377 -27.150 1.00 45.19 81 GLY A N 1
ATOM 639 C CA . GLY A 1 81 ? -8.882 -14.819 -27.316 1.00 45.19 81 GLY A CA 1
ATOM 640 C C . GLY A 1 81 ? -9.741 -15.404 -26.200 1.00 45.19 81 GLY A C 1
ATOM 641 O O . GLY A 1 81 ? -9.223 -16.073 -25.314 1.00 45.19 81 GLY A O 1
ATOM 642 N N . SER A 1 82 ? -11.049 -15.138 -26.220 1.00 53.97 82 SER A N 1
ATOM 643 C CA . SER A 1 82 ? -12.012 -15.922 -25.441 1.00 53.97 82 SER A CA 1
ATOM 644 C C . SER A 1 82 ? -12.248 -17.239 -26.175 1.00 53.97 82 SER A C 1
ATOM 646 O O . SER A 1 82 ? -12.951 -17.288 -27.181 1.00 53.97 82 SER A O 1
ATOM 648 N N . SER A 1 83 ? -11.626 -18.313 -25.699 1.00 46.69 83 SER A N 1
ATOM 649 C CA . SER A 1 83 ? -12.037 -19.680 -26.015 1.00 46.69 83 SER A CA 1
ATOM 650 C C . SER A 1 83 ? -12.412 -20.351 -24.704 1.00 46.69 83 SER A C 1
ATOM 652 O O . SER A 1 83 ? -11.573 -20.868 -23.976 1.00 46.69 83 SER A O 1
ATOM 654 N N . SER A 1 84 ? -13.699 -20.258 -24.380 1.00 55.69 84 SER A N 1
ATOM 655 C CA . SER A 1 84 ? -14.334 -21.020 -23.311 1.00 55.69 84 SER A CA 1
ATOM 656 C C . SER A 1 84 ? -14.663 -22.418 -23.832 1.00 55.69 84 SER A C 1
ATOM 658 O O . SER A 1 84 ? -15.811 -22.717 -24.145 1.00 55.69 84 SER A O 1
ATOM 660 N N . ASP A 1 85 ? -13.654 -23.286 -23.930 1.00 41.06 85 ASP A N 1
ATOM 661 C CA . ASP A 1 85 ? -13.916 -24.717 -24.083 1.00 41.06 85 ASP A CA 1
ATOM 662 C C . ASP A 1 85 ? -14.033 -25.349 -22.695 1.00 41.06 85 ASP A C 1
ATOM 664 O O . ASP A 1 85 ? -13.082 -25.484 -21.925 1.00 41.06 85 ASP A O 1
ATOM 668 N N . SER A 1 86 ? -15.280 -25.616 -22.333 1.00 54.19 86 SER A N 1
ATOM 669 C CA . SER A 1 86 ? -15.702 -26.151 -21.052 1.00 54.19 86 SER A CA 1
ATOM 670 C C . SER A 1 86 ? -15.812 -27.669 -21.157 1.00 54.19 86 SER A C 1
ATOM 672 O O . SER A 1 86 ? -16.903 -28.218 -21.253 1.00 54.19 86 SER A O 1
ATOM 674 N N . MET A 1 87 ? -14.676 -28.364 -21.091 1.00 50.72 87 MET A N 1
ATOM 675 C CA . MET A 1 87 ? -14.628 -29.822 -20.942 1.00 50.72 87 MET A CA 1
ATOM 676 C C . MET A 1 87 ? -13.565 -30.205 -19.908 1.00 50.72 87 MET A C 1
ATOM 678 O O . MET A 1 87 ? -12.368 -30.234 -20.174 1.00 50.72 87 MET A O 1
ATOM 682 N N . LYS A 1 88 ? -14.022 -30.496 -18.684 1.00 55.53 88 LYS A N 1
ATOM 683 C CA . LYS A 1 88 ? -13.197 -31.016 -17.583 1.00 55.53 88 LYS A CA 1
ATOM 684 C C . LYS A 1 88 ? -12.620 -32.396 -17.939 1.00 55.53 88 LYS A C 1
ATOM 686 O O . LYS A 1 88 ? -13.415 -33.303 -18.191 1.00 55.53 88 LYS A O 1
ATOM 691 N N . PRO A 1 89 ? -11.314 -32.649 -17.748 1.00 47.31 89 PRO A N 1
ATOM 692 C CA . PRO A 1 89 ? -10.836 -33.964 -17.367 1.00 47.31 89 PRO A CA 1
ATOM 693 C C . PRO A 1 89 ? -10.678 -34.038 -15.844 1.00 47.31 89 PRO A C 1
ATOM 695 O O . PRO A 1 89 ? -10.167 -33.146 -15.168 1.00 47.31 89 PRO A O 1
ATOM 698 N N . LYS A 1 90 ? -11.177 -35.134 -15.283 1.00 55.28 90 LYS A N 1
ATOM 699 C CA . LYS A 1 90 ? -11.075 -35.485 -13.870 1.00 55.28 90 LYS A CA 1
ATOM 700 C C . LYS A 1 90 ? -9.649 -35.977 -13.606 1.00 55.28 90 LYS A C 1
ATOM 702 O O . LYS A 1 90 ? -9.374 -37.161 -13.742 1.00 55.28 90 LYS A O 1
ATOM 707 N N . GLY A 1 91 ? -8.752 -35.049 -13.286 1.00 60.06 91 GLY A N 1
ATOM 708 C CA . GLY A 1 91 ? -7.346 -35.320 -12.985 1.00 60.06 91 GLY A CA 1
ATOM 709 C C . GLY A 1 91 ? -6.457 -34.197 -13.509 1.00 60.06 91 GLY A C 1
ATOM 710 O O . GLY A 1 91 ? -6.346 -34.030 -14.718 1.00 60.06 91 GLY A O 1
ATOM 711 N N . ASN A 1 92 ? -5.818 -33.479 -12.581 1.00 63.78 92 ASN A N 1
ATOM 712 C CA . ASN A 1 92 ? -5.013 -32.261 -12.755 1.00 63.78 92 ASN A CA 1
ATOM 713 C C . ASN A 1 92 ? -5.852 -30.984 -12.930 1.00 63.78 92 ASN A C 1
ATOM 715 O O . ASN A 1 92 ? -6.556 -30.802 -13.918 1.00 63.78 92 ASN A O 1
ATOM 719 N N . TYR A 1 93 ? -5.780 -30.098 -11.934 1.00 74.31 93 TYR A N 1
ATOM 720 C CA . TYR A 1 93 ? -6.360 -28.761 -12.012 1.00 74.31 93 TYR A CA 1
ATOM 721 C C . TYR A 1 93 ? -5.457 -27.896 -12.886 1.00 74.31 93 TYR A C 1
ATOM 723 O O . TYR A 1 93 ? -4.262 -27.784 -12.612 1.00 74.31 93 TYR A O 1
ATOM 731 N N . ASP A 1 94 ? -6.018 -27.305 -13.937 1.00 76.75 94 ASP A N 1
ATOM 732 C CA . ASP A 1 94 ? -5.286 -26.349 -14.755 1.00 76.75 94 ASP A CA 1
ATOM 733 C C . ASP A 1 94 ? -5.189 -25.009 -14.014 1.00 76.75 94 ASP A C 1
ATOM 735 O O . ASP A 1 94 ? -6.169 -24.272 -13.877 1.00 76.75 94 ASP A O 1
ATOM 739 N N . LEU A 1 95 ? -3.996 -24.734 -13.483 1.00 81.06 95 LEU A N 1
ATOM 740 C CA . LEU A 1 95 ? -3.674 -23.511 -12.749 1.00 81.06 95 LEU A CA 1
ATOM 741 C C . LEU A 1 95 ? -3.011 -22.452 -13.645 1.00 81.06 95 LEU A C 1
ATOM 743 O O . LEU A 1 95 ? -2.584 -21.418 -13.139 1.00 81.06 95 LEU A O 1
ATOM 747 N N . THR A 1 96 ? -2.901 -22.680 -14.962 1.00 77.81 96 THR A N 1
ATOM 748 C CA . THR A 1 96 ? -2.176 -21.760 -15.864 1.00 77.81 96 THR A CA 1
ATOM 749 C C . THR A 1 96 ? -2.817 -20.380 -15.979 1.00 77.81 96 THR A C 1
ATOM 751 O O . THR A 1 96 ? -2.105 -19.397 -16.167 1.00 77.81 96 THR A O 1
ATOM 754 N N . ASN A 1 97 ? -4.134 -20.286 -15.796 1.00 84.06 97 ASN A N 1
ATOM 755 C CA . ASN A 1 97 ? -4.869 -19.020 -15.843 1.00 84.06 97 ASN A CA 1
ATOM 756 C C . ASN A 1 97 ? -5.098 -18.382 -14.467 1.00 84.06 97 ASN A C 1
ATOM 758 O O . ASN A 1 97 ? -5.800 -17.378 -14.373 1.00 84.06 97 ASN A O 1
ATOM 762 N N . TRP A 1 98 ? -4.535 -18.949 -13.399 1.00 83.00 98 TRP A N 1
ATOM 763 C CA . TRP A 1 98 ? -4.773 -18.458 -12.047 1.00 83.00 98 TRP A CA 1
ATOM 764 C C . TRP A 1 98 ? -3.778 -17.367 -11.658 1.00 83.00 98 TRP A C 1
ATOM 766 O O . TRP A 1 98 ? -2.563 -17.505 -11.833 1.00 83.00 98 TRP A O 1
ATOM 776 N N . ARG A 1 99 ? -4.276 -16.284 -11.053 1.00 89.06 99 ARG A N 1
ATOM 777 C CA . ARG A 1 99 ? -3.408 -15.266 -10.447 1.00 89.06 99 ARG A CA 1
ATOM 778 C C . ARG A 1 99 ? -2.820 -15.813 -9.143 1.00 89.06 99 ARG A C 1
ATOM 780 O O . ARG A 1 99 ? -3.490 -16.508 -8.384 1.00 89.06 99 ARG A O 1
ATOM 787 N N . TYR A 1 100 ? -1.594 -15.406 -8.805 1.00 86.31 100 TYR A N 1
ATOM 788 C CA . TYR A 1 100 ? -0.975 -15.751 -7.515 1.00 86.31 100 TYR A CA 1
ATOM 789 C 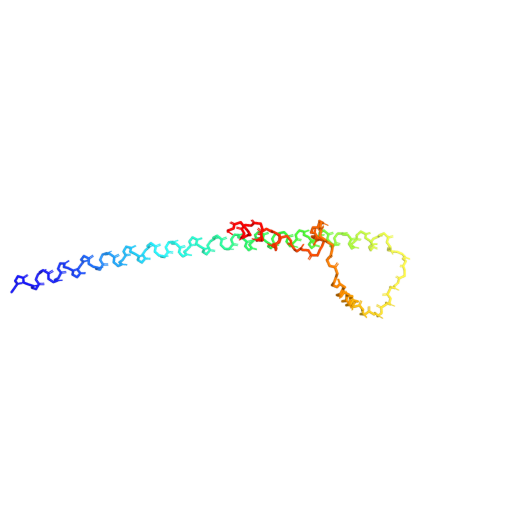C . TYR A 1 100 ? -1.864 -15.402 -6.304 1.00 86.31 100 TYR A C 1
ATOM 791 O O . TYR A 1 100 ? -1.930 -16.167 -5.345 1.00 86.31 100 TYR A O 1
ATOM 799 N N . ALA A 1 101 ? -2.579 -14.273 -6.362 1.00 88.38 101 ALA A N 1
ATOM 800 C CA . ALA A 1 101 ? -3.519 -13.876 -5.315 1.00 88.38 101 ALA A CA 1
ATOM 801 C C . ALA A 1 101 ? -4.666 -14.889 -5.146 1.00 88.38 101 ALA A C 1
ATOM 803 O O . ALA A 1 101 ? -4.971 -15.274 -4.023 1.00 88.38 101 ALA A O 1
ATOM 804 N N . GLU A 1 102 ? -5.235 -15.368 -6.254 1.00 83.31 102 GLU A N 1
ATOM 805 C CA . GLU A 1 102 ? -6.347 -16.325 -6.276 1.00 83.31 102 GLU A CA 1
ATOM 806 C C . GLU A 1 102 ? -5.910 -17.714 -5.796 1.00 83.31 102 GLU A C 1
ATOM 808 O O . GLU A 1 102 ? -6.618 -18.348 -5.016 1.00 83.31 102 GLU A O 1
ATOM 813 N N . LEU A 1 103 ? -4.712 -18.170 -6.191 1.00 88.19 103 LEU A N 1
ATOM 814 C CA . LEU A 1 103 ? -4.131 -19.428 -5.701 1.00 88.19 103 LEU A CA 1
ATOM 815 C C . LEU A 1 103 ? -3.924 -19.393 -4.188 1.00 88.19 103 LEU A C 1
ATOM 817 O O . LEU A 1 103 ? -4.306 -20.323 -3.479 1.00 88.19 103 LEU A O 1
ATOM 821 N N . ARG A 1 104 ? -3.326 -18.307 -3.691 1.00 91.25 104 ARG A N 1
ATOM 822 C CA . ARG A 1 104 ? -3.061 -18.122 -2.264 1.00 91.25 104 ARG A CA 1
ATOM 823 C C . ARG A 1 104 ? -4.356 -18.099 -1.461 1.00 91.25 104 ARG A C 1
ATOM 825 O O . ARG A 1 104 ? -4.424 -18.728 -0.409 1.00 91.25 104 ARG A O 1
ATOM 832 N N . ASP A 1 105 ? -5.352 -17.361 -1.938 1.00 88.38 105 ASP A N 1
ATOM 833 C CA . ASP A 1 105 ? -6.635 -17.229 -1.254 1.00 88.38 105 ASP A CA 1
ATOM 834 C C . ASP A 1 105 ? -7.390 -18.561 -1.227 1.00 88.38 105 ASP A C 1
ATOM 836 O O . ASP A 1 105 ? -7.840 -19.006 -0.173 1.00 88.38 105 ASP A O 1
ATOM 840 N N . THR A 1 106 ? -7.409 -19.275 -2.354 1.00 86.62 106 THR A N 1
ATOM 841 C CA . THR A 1 106 ? -8.069 -20.581 -2.460 1.00 86.62 106 THR A CA 1
ATOM 842 C C . THR A 1 106 ? -7.415 -21.621 -1.557 1.00 86.62 106 THR A C 1
ATOM 844 O O . THR A 1 106 ? -8.122 -22.352 -0.879 1.00 86.62 106 THR A O 1
ATOM 847 N N . ILE A 1 107 ? -6.083 -21.669 -1.452 1.00 86.56 107 ILE A N 1
ATOM 848 C CA . ILE A 1 107 ? -5.402 -22.602 -0.533 1.00 86.56 107 ILE A CA 1
ATOM 849 C C . ILE A 1 107 ? -5.757 -22.317 0.936 1.00 86.56 107 ILE A C 1
ATOM 851 O O . ILE A 1 107 ? -5.926 -23.251 1.713 1.00 86.56 107 ILE A O 1
ATOM 855 N N . ASN A 1 108 ? -5.899 -21.046 1.317 1.00 87.12 108 ASN A N 1
ATOM 856 C CA . ASN A 1 108 ? -6.188 -20.661 2.701 1.00 87.12 108 ASN A CA 1
ATOM 857 C C . ASN A 1 108 ? -7.672 -20.793 3.079 1.00 87.12 108 ASN A C 1
ATOM 859 O O . ASN A 1 108 ? -7.986 -20.909 4.261 1.00 87.12 108 ASN A O 1
ATOM 863 N N . THR A 1 109 ? -8.576 -20.745 2.097 1.00 84.25 109 THR A N 1
ATOM 864 C CA . THR A 1 109 ? -10.036 -20.777 2.307 1.00 84.25 109 THR A CA 1
ATOM 865 C C . THR A 1 109 ? -10.677 -22.122 1.960 1.00 84.25 109 THR A C 1
ATOM 867 O O . THR A 1 109 ? -11.757 -22.424 2.457 1.00 84.25 109 THR A O 1
ATOM 870 N N . SER A 1 110 ? -10.029 -22.955 1.139 1.00 70.25 110 SER A N 1
ATOM 871 C CA . SER A 1 110 ? -10.578 -24.229 0.647 1.00 70.25 110 SER A CA 1
ATOM 872 C C . SER A 1 110 ? -10.524 -25.379 1.661 1.00 70.25 110 SER A C 1
ATOM 874 O O . SER A 1 110 ? -11.134 -26.418 1.409 1.00 70.25 110 SER A O 1
ATOM 876 N N . THR A 1 111 ? -9.798 -25.255 2.773 1.00 61.56 111 THR A N 1
ATOM 877 C CA . THR A 1 111 ? -9.782 -26.264 3.846 1.00 61.56 111 THR A CA 1
ATOM 878 C C . THR A 1 111 ? -10.718 -25.844 4.975 1.00 61.56 111 THR A C 1
ATOM 880 O O . THR A 1 111 ? -10.269 -25.299 5.984 1.00 61.56 111 THR A O 1
ATOM 883 N N . GLY A 1 112 ? -12.015 -26.084 4.777 1.00 51.97 112 GLY A N 1
ATOM 884 C CA . GLY A 1 112 ? -13.084 -25.933 5.767 1.00 51.97 112 GLY A CA 1
ATOM 885 C C . GLY A 1 112 ? -14.081 -27.072 5.651 1.00 51.97 112 GLY A C 1
ATOM 886 O O . GLY A 1 112 ? -14.501 -27.349 4.506 1.00 51.97 112 GLY A O 1
#

Secondary structure (DSSP, 8-state):
-HHHHHHHHHHHHHHHHHHHHHHHHHHHHHHHHHHHHHHHHHHHHHHHHHHHHHHHHHHHHHHHSTTS---------------------SS----TT--HHHHHHHHHHS--

Sequence (112 aa):
MIDLLNNFRRKQLAEERDKEEKRFQEKMAAEAHLTEALRHEEEKRMAAAERERLDAAVAMRLSRDGGGAMIDTPTTSMSSGSSSDSMKPKGNYDLTNWRYAELRDTINTSTG